Protein AF-A0A527HQF1-F1 (afdb_monomer_lite)

pLDDT: mean 94.33, std 7.12, range [59.53, 98.19]

Sequence (56 aa):
MAFTLSLNTNPLVNRFADPDDLIDAIAYGIGIRDVQLTHEFVNPGWPAATIAKFLR

Structure (mmCIF, N/CA/C/O backbone):
data_AF-A0A527HQF1-F1
#
_entry.id   AF-A0A527HQF1-F1
#
loop_
_atom_site.group_PDB
_atom_site.id
_atom_site.type_symbol
_atom_site.label_atom_id
_atom_site.label_alt_id
_atom_site.label_comp_id
_atom_site.label_asym_id
_atom_site.label_entity_id
_atom_site.label_seq_id
_atom_site.pdbx_PDB_ins_code
_atom_site.Cartn_x
_atom_site.Cartn_y
_atom_site.Cartn_z
_atom_site.occupancy
_atom_site.B_iso_or_equiv
_atom_site.auth_seq_id
_atom_site.auth_comp_id
_atom_site.auth_asym_id
_atom_site.auth_atom_id
_atom_site.pdbx_PDB_model_num
ATOM 1 N N . MET A 1 1 ? -13.280 16.323 19.489 1.00 63.84 1 MET A N 1
ATOM 2 C CA . MET A 1 1 ? -12.156 16.435 18.529 1.00 63.84 1 MET A CA 1
ATOM 3 C C . MET A 1 1 ? -12.334 15.353 17.478 1.00 63.84 1 MET A C 1
ATOM 5 O O . MET A 1 1 ? -12.810 14.285 17.840 1.00 63.84 1 MET A O 1
ATOM 9 N N . ALA A 1 2 ? -11.991 15.618 16.218 1.00 89.31 2 ALA A N 1
ATOM 10 C CA . ALA A 1 2 ? -12.066 14.636 15.135 1.00 89.31 2 ALA A CA 1
ATOM 11 C C . ALA A 1 2 ? -10.647 14.177 14.765 1.00 89.31 2 ALA A C 1
ATOM 13 O O . ALA A 1 2 ? -10.049 14.696 13.828 1.00 89.31 2 ALA A O 1
ATOM 14 N N . PHE A 1 3 ? -10.078 13.271 15.564 1.00 94.38 3 PHE A N 1
ATOM 15 C CA . PHE A 1 3 ? -8.778 12.672 15.261 1.00 94.38 3 PHE A CA 1
ATOM 16 C C . PHE A 1 3 ? -8.923 11.581 14.201 1.00 94.38 3 PHE A C 1
ATOM 18 O O . PHE A 1 3 ? -9.915 10.852 14.190 1.00 94.38 3 PHE A O 1
ATOM 25 N N . THR A 1 4 ? -7.913 11.449 13.345 1.00 96.75 4 THR A N 1
ATOM 26 C CA . THR A 1 4 ? -7.759 10.325 12.418 1.00 96.75 4 THR A CA 1
ATOM 27 C C . THR A 1 4 ? -6.515 9.519 12.783 1.00 96.75 4 THR A C 1
ATOM 29 O O . THR A 1 4 ? -5.591 10.032 13.417 1.00 96.75 4 THR A O 1
ATOM 32 N N . LEU A 1 5 ? -6.510 8.240 12.412 1.00 97.12 5 LEU A N 1
ATOM 33 C CA . LEU A 1 5 ? -5.399 7.316 12.626 1.00 97.12 5 LEU A CA 1
ATOM 34 C C . LEU A 1 5 ? -4.924 6.813 11.265 1.00 97.12 5 LEU A C 1
ATOM 36 O O . LEU A 1 5 ? -5.754 6.429 10.444 1.00 97.12 5 LEU A O 1
ATOM 40 N N . SER A 1 6 ? -3.606 6.792 11.051 1.00 97.88 6 SER A N 1
ATOM 41 C CA . SER A 1 6 ? -3.001 6.269 9.823 1.00 97.88 6 SER A CA 1
ATOM 42 C C . SER A 1 6 ? -1.859 5.293 10.104 1.00 97.88 6 SER A C 1
ATOM 44 O O . SER A 1 6 ? -1.284 5.302 11.195 1.00 97.88 6 SER A O 1
ATOM 46 N N . LEU A 1 7 ? -1.537 4.461 9.111 1.00 97.88 7 LEU A N 1
ATOM 47 C CA . LEU A 1 7 ? -0.422 3.512 9.134 1.00 97.88 7 LEU A CA 1
ATOM 48 C C . LEU A 1 7 ? 0.674 3.930 8.151 1.00 97.88 7 LEU A C 1
ATOM 50 O O . LEU A 1 7 ? 0.413 4.101 6.964 1.00 97.88 7 LEU A O 1
ATOM 54 N N . ASN A 1 8 ? 1.917 4.019 8.619 1.00 98.19 8 ASN A N 1
ATOM 55 C CA . ASN A 1 8 ? 3.085 4.078 7.741 1.00 98.19 8 ASN A CA 1
ATOM 56 C C . ASN A 1 8 ? 3.429 2.669 7.222 1.00 98.19 8 ASN A C 1
ATOM 58 O O . ASN A 1 8 ? 3.456 1.724 8.011 1.00 98.19 8 ASN A O 1
ATOM 62 N N . THR A 1 9 ? 3.712 2.521 5.923 1.00 97.69 9 THR A N 1
ATOM 63 C CA . THR A 1 9 ? 3.927 1.202 5.292 1.00 97.69 9 THR A CA 1
ATOM 64 C C . THR A 1 9 ? 5.348 0.639 5.405 1.00 97.69 9 THR A C 1
ATOM 66 O O . THR A 1 9 ? 5.579 -0.460 4.909 1.00 97.69 9 THR A O 1
ATOM 69 N N . ASN A 1 10 ? 6.292 1.298 6.093 1.00 98.06 10 ASN A N 1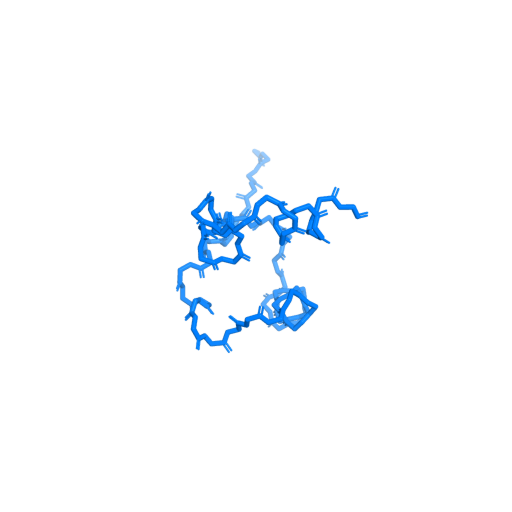
ATOM 70 C CA . ASN A 1 10 ? 7.654 0.778 6.320 1.00 98.06 10 ASN A CA 1
ATOM 71 C C . ASN A 1 10 ? 7.700 -0.687 6.808 1.00 98.06 10 ASN A C 1
ATOM 73 O O . ASN A 1 10 ? 8.466 -1.471 6.249 1.00 98.06 10 ASN A O 1
ATOM 77 N N . PRO A 1 11 ? 6.905 -1.123 7.809 1.00 97.62 11 PRO A N 1
ATOM 78 C CA . PRO A 1 11 ? 6.917 -2.518 8.244 1.00 97.62 11 PRO A CA 1
ATOM 79 C C . PRO A 1 11 ? 6.298 -3.487 7.224 1.00 97.62 11 PRO A C 1
ATOM 81 O O . PRO A 1 11 ? 6.354 -4.692 7.439 1.00 97.62 11 PRO A O 1
ATOM 84 N N . LEU A 1 12 ? 5.710 -3.017 6.126 1.00 97.38 12 LEU A N 1
ATOM 85 C CA . LEU A 1 12 ? 5.124 -3.867 5.084 1.00 97.38 12 LEU A CA 1
ATOM 86 C C . LEU A 1 12 ? 6.062 -4.041 3.879 1.00 97.38 12 LEU A C 1
ATOM 88 O O . LEU A 1 12 ? 5.896 -4.980 3.100 1.00 97.38 12 LEU A O 1
ATOM 92 N N . VAL A 1 13 ? 7.085 -3.190 3.760 1.00 96.56 13 VAL A N 1
ATOM 93 C CA . VAL A 1 13 ? 8.105 -3.262 2.705 1.00 96.56 13 VAL A CA 1
ATOM 94 C C . VAL A 1 13 ? 8.802 -4.627 2.724 1.00 96.56 13 VAL A C 1
ATOM 96 O O . VAL A 1 13 ? 9.134 -5.157 3.787 1.00 96.56 13 VAL A O 1
ATOM 99 N N . ASN A 1 14 ? 9.021 -5.201 1.537 1.00 95.69 14 ASN A N 1
ATOM 100 C CA . ASN A 1 14 ? 9.601 -6.534 1.299 1.00 95.69 14 ASN A CA 1
ATOM 101 C C . ASN A 1 14 ? 8.800 -7.724 1.866 1.00 95.69 14 ASN A C 1
ATOM 103 O O . ASN A 1 14 ? 9.223 -8.866 1.696 1.00 95.69 14 ASN A O 1
ATOM 107 N N . ARG A 1 15 ? 7.663 -7.482 2.531 1.00 96.88 15 ARG A N 1
ATOM 108 C CA . ARG A 1 15 ? 6.704 -8.523 2.943 1.00 96.88 15 ARG A CA 1
ATOM 109 C C . ARG A 1 15 ? 5.528 -8.608 1.975 1.00 96.88 15 ARG A C 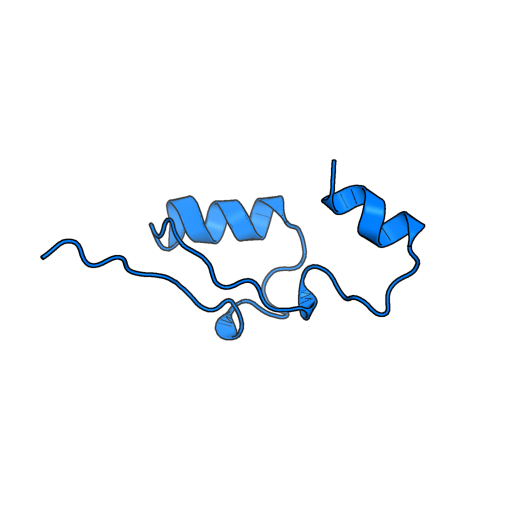1
ATOM 111 O O . ARG A 1 15 ? 5.026 -9.697 1.736 1.00 96.88 15 ARG A O 1
ATOM 118 N N . PHE A 1 16 ? 5.151 -7.467 1.405 1.00 96.88 16 PHE A N 1
ATOM 119 C CA . PHE A 1 16 ? 4.159 -7.329 0.346 1.00 96.88 16 PHE A CA 1
ATOM 120 C C . PHE A 1 16 ? 4.801 -6.617 -0.846 1.00 96.88 16 PHE A C 1
ATOM 122 O O . PHE A 1 16 ? 5.652 -5.743 -0.664 1.00 96.88 16 PHE A O 1
ATOM 129 N N . ALA A 1 17 ? 4.409 -7.011 -2.054 1.00 90.50 17 ALA A N 1
ATOM 130 C CA . ALA A 1 17 ? 4.898 -6.424 -3.303 1.00 90.50 17 ALA A CA 1
ATOM 131 C C . ALA A 1 17 ? 3.770 -6.227 -4.321 1.00 90.50 17 ALA A C 1
ATOM 133 O O . ALA A 1 17 ? 3.811 -5.267 -5.087 1.00 90.50 17 ALA A O 1
ATOM 134 N N . ASP A 1 18 ? 2.768 -7.108 -4.307 1.00 93.94 18 ASP A N 1
ATOM 135 C CA . ASP A 1 18 ? 1.544 -6.922 -5.072 1.00 93.94 18 ASP A CA 1
ATOM 136 C C . ASP A 1 18 ? 0.623 -5.888 -4.381 1.00 93.94 18 ASP A C 1
ATOM 138 O O . ASP A 1 18 ? 0.454 -5.953 -3.155 1.00 93.94 18 ASP A O 1
ATOM 142 N N . PRO A 1 19 ? 0.069 -4.900 -5.114 1.00 93.38 19 PRO A N 1
ATOM 143 C CA . PRO A 1 19 ? -0.822 -3.896 -4.540 1.00 93.38 19 PRO A CA 1
ATOM 144 C C . PRO A 1 19 ? -2.101 -4.474 -3.943 1.00 93.38 19 PRO A C 1
ATOM 146 O O . PRO A 1 19 ? -2.525 -3.990 -2.894 1.00 93.38 19 PRO A O 1
ATOM 149 N N . ASP A 1 20 ? -2.704 -5.481 -4.577 1.00 95.19 20 ASP A N 1
ATOM 150 C CA . ASP A 1 20 ? -3.973 -6.044 -4.116 1.00 95.19 20 ASP A CA 1
ATOM 151 C C . ASP A 1 20 ? -3.747 -6.776 -2.787 1.00 95.19 20 ASP A C 1
ATOM 153 O O . ASP A 1 20 ? -4.442 -6.505 -1.807 1.00 95.19 20 ASP A O 1
ATOM 157 N N . ASP A 1 21 ? -2.672 -7.569 -2.695 1.00 97.19 21 ASP A N 1
ATOM 158 C CA . ASP A 1 21 ? -2.271 -8.238 -1.449 1.00 97.19 21 ASP A CA 1
ATOM 159 C C . ASP A 1 21 ? -1.987 -7.235 -0.312 1.00 97.19 21 ASP A C 1
ATOM 161 O O . ASP A 1 21 ? -2.359 -7.461 0.845 1.00 97.19 21 ASP A O 1
ATOM 165 N N . LEU A 1 22 ? -1.315 -6.116 -0.620 1.00 96.94 22 LEU A N 1
ATOM 166 C CA . LEU A 1 22 ? -1.030 -5.061 0.357 1.00 96.94 22 LEU A CA 1
ATOM 167 C C . LEU A 1 22 ? -2.323 -4.427 0.880 1.00 96.94 22 LEU A C 1
ATOM 169 O O . LEU A 1 22 ? -2.474 -4.241 2.092 1.00 96.94 22 LEU A O 1
ATOM 173 N N . ILE A 1 23 ? -3.233 -4.060 -0.023 1.00 96.75 23 ILE A N 1
ATOM 174 C CA . ILE A 1 23 ? -4.481 -3.385 0.333 1.00 96.75 23 ILE A CA 1
ATOM 175 C C . ILE A 1 23 ? -5.403 -4.329 1.102 1.00 96.75 23 ILE A C 1
ATOM 177 O O . ILE A 1 23 ? -5.959 -3.908 2.117 1.00 96.75 23 ILE A O 1
ATOM 181 N N . ASP A 1 24 ? -5.497 -5.601 0.718 1.00 98.06 24 ASP A 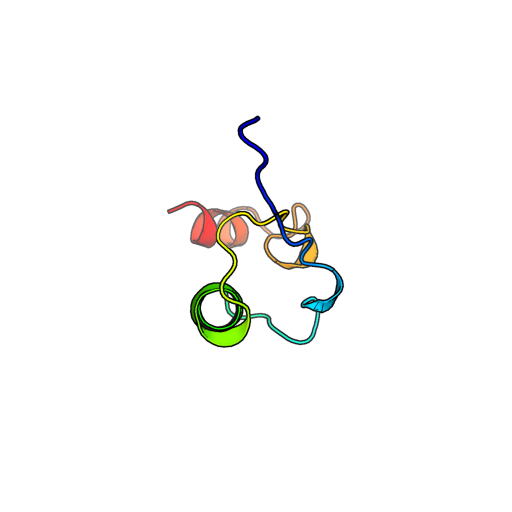N 1
ATOM 182 C CA . ASP A 1 24 ? -6.287 -6.597 1.446 1.00 98.06 24 ASP A CA 1
ATOM 183 C C . ASP A 1 24 ? -5.749 -6.825 2.864 1.00 98.06 24 ASP A C 1
ATOM 185 O O . ASP A 1 24 ? -6.518 -6.854 3.833 1.00 98.06 24 ASP A O 1
ATOM 189 N N . ALA A 1 25 ? -4.425 -6.903 3.029 1.00 97.94 25 ALA A N 1
ATOM 190 C CA . ALA A 1 25 ? -3.808 -7.013 4.348 1.00 97.94 25 ALA A CA 1
ATOM 191 C C . 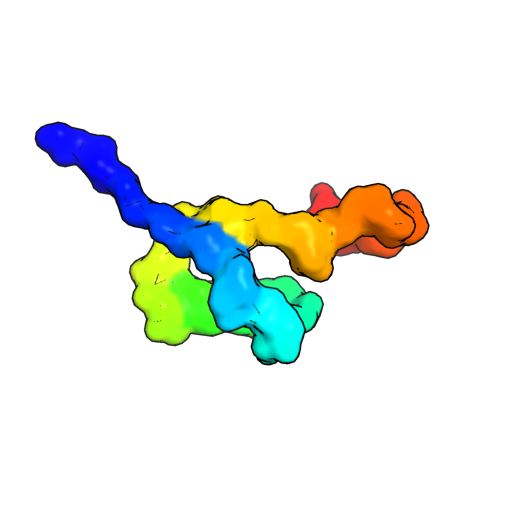ALA A 1 25 ? -4.092 -5.780 5.225 1.00 97.94 25 ALA A C 1
ATOM 193 O O . ALA A 1 25 ? -4.386 -5.918 6.416 1.00 97.94 25 ALA A O 1
ATOM 194 N N . ILE A 1 26 ? -4.044 -4.573 4.653 1.00 97.88 26 ILE A N 1
ATOM 195 C CA . ILE A 1 26 ? -4.349 -3.325 5.368 1.00 97.88 26 ILE A CA 1
ATOM 196 C C . ILE A 1 26 ? -5.836 -3.255 5.739 1.00 97.88 26 ILE A C 1
ATOM 198 O O . ILE A 1 26 ? -6.168 -2.956 6.890 1.00 97.88 26 ILE A O 1
ATOM 202 N N . ALA A 1 27 ? -6.725 -3.547 4.791 1.00 97.94 27 ALA A N 1
ATOM 203 C CA . ALA A 1 27 ? -8.166 -3.405 4.954 1.00 97.94 27 ALA A CA 1
ATOM 204 C C . ALA A 1 27 ? -8.753 -4.464 5.894 1.00 97.94 27 ALA A C 1
ATOM 206 O O . ALA A 1 27 ? -9.495 -4.120 6.815 1.00 97.94 27 ALA A O 1
ATOM 207 N N . TYR A 1 28 ? -8.408 -5.737 5.692 1.00 97.62 28 TYR A N 1
ATOM 208 C CA . TYR A 1 28 ? -9.031 -6.855 6.405 1.00 97.62 28 TYR A CA 1
ATOM 209 C C . TYR A 1 28 ? -8.154 -7.431 7.518 1.00 97.62 28 TYR A C 1
ATOM 211 O O . TYR A 1 28 ? -8.683 -7.926 8.511 1.00 97.62 28 TYR A O 1
ATOM 219 N N . GLY A 1 29 ? -6.827 -7.361 7.382 1.00 97.25 29 GLY A N 1
ATOM 220 C CA . GLY A 1 29 ? -5.896 -7.837 8.408 1.00 97.25 29 GLY A CA 1
ATOM 221 C C . GLY A 1 29 ? -5.670 -6.820 9.527 1.00 97.25 29 GLY A C 1
ATOM 222 O O . GLY A 1 29 ? -5.720 -7.171 10.705 1.00 97.25 29 GLY A O 1
ATOM 223 N N . ILE A 1 30 ? -5.424 -5.558 9.163 1.00 96.81 30 ILE A N 1
ATOM 224 C CA . ILE A 1 30 ? -5.114 -4.480 10.118 1.00 96.81 30 ILE A CA 1
ATOM 225 C C . ILE A 1 30 ? -6.366 -3.666 10.476 1.00 96.81 30 ILE A C 1
ATOM 227 O O . ILE A 1 30 ? -6.516 -3.251 11.625 1.00 96.81 30 ILE A O 1
ATOM 231 N N . GLY A 1 31 ? -7.271 -3.439 9.521 1.00 97.31 31 GLY A N 1
ATOM 232 C CA . GLY A 1 31 ? -8.505 -2.684 9.747 1.00 97.31 31 GLY A CA 1
ATOM 233 C C . GLY A 1 31 ? -8.296 -1.171 9.830 1.00 97.31 31 GLY A C 1
ATOM 234 O O . GLY A 1 31 ? -8.981 -0.496 10.601 1.00 97.31 31 GLY A O 1
ATOM 235 N N . ILE A 1 32 ? -7.343 -0.624 9.065 1.00 97.38 32 ILE A N 1
ATOM 236 C CA . ILE A 1 32 ? -7.057 0.817 9.027 1.00 97.38 32 ILE A CA 1
ATOM 237 C C . ILE A 1 32 ? -7.365 1.418 7.656 1.00 97.38 32 ILE A C 1
ATOM 239 O O . ILE A 1 32 ? -7.131 0.800 6.623 1.00 97.38 32 ILE A O 1
ATOM 243 N N . ARG A 1 33 ? -7.899 2.643 7.658 1.00 97.19 33 ARG A N 1
ATOM 244 C CA . ARG A 1 33 ? -8.304 3.349 6.435 1.00 97.19 33 ARG A CA 1
ATOM 245 C C . ARG A 1 33 ? -7.189 4.213 5.856 1.00 97.19 33 ARG A C 1
ATOM 247 O O . ARG A 1 33 ? -6.941 4.168 4.658 1.00 97.19 33 ARG A O 1
ATOM 254 N N . ASP A 1 34 ? -6.567 5.042 6.691 1.00 98.06 34 ASP A N 1
ATOM 255 C CA . ASP A 1 34 ? -5.605 6.034 6.218 1.00 98.06 34 ASP A CA 1
ATOM 256 C C . ASP A 1 34 ? -4.200 5.424 6.208 1.00 98.06 34 ASP A C 1
ATOM 258 O O . ASP A 1 34 ? -3.762 4.803 7.180 1.00 98.06 34 ASP A O 1
ATOM 262 N N . VAL A 1 35 ? -3.475 5.611 5.109 1.00 97.56 35 VAL A N 1
ATOM 263 C CA . VAL A 1 35 ? -2.155 5.010 4.904 1.00 97.56 35 VAL A CA 1
ATOM 264 C C . VAL A 1 35 ? -1.177 6.078 4.436 1.00 97.56 35 VAL A C 1
ATOM 266 O O . VAL A 1 35 ? -1.473 6.870 3.543 1.00 97.56 35 VAL A O 1
ATOM 269 N N . GLN A 1 36 ? 0.012 6.081 5.027 1.00 98.19 36 GLN A N 1
ATOM 270 C CA . GLN A 1 36 ? 1.168 6.811 4.534 1.00 98.19 36 GLN A CA 1
ATOM 271 C C . GLN A 1 36 ? 2.038 5.839 3.731 1.00 98.19 36 GLN A C 1
ATOM 273 O O . GLN A 1 36 ? 2.859 5.111 4.296 1.00 98.19 36 GLN A O 1
ATOM 278 N N . LEU A 1 37 ? 1.810 5.820 2.415 1.00 97.00 37 LEU A N 1
ATOM 279 C CA . LEU A 1 37 ? 2.492 4.931 1.478 1.00 97.00 37 LEU A CA 1
ATOM 280 C C . LEU A 1 37 ? 3.953 5.349 1.288 1.00 97.00 37 LEU A C 1
ATOM 282 O O . LEU A 1 37 ? 4.258 6.517 1.040 1.00 97.00 37 LEU A O 1
ATOM 286 N N . THR A 1 38 ? 4.851 4.379 1.386 1.00 97.31 38 THR A N 1
ATOM 287 C CA . THR A 1 38 ? 6.286 4.574 1.203 1.00 97.31 38 THR A CA 1
ATOM 288 C C . THR A 1 38 ? 6.687 4.280 -0.243 1.00 97.31 38 THR A C 1
ATOM 290 O O . THR A 1 38 ? 6.038 3.516 -0.960 1.00 97.31 38 THR A O 1
ATOM 293 N N . HIS A 1 39 ? 7.753 4.937 -0.696 1.00 95.25 39 HIS A N 1
ATOM 294 C CA . HIS A 1 39 ? 8.181 4.943 -2.096 1.00 95.25 39 HIS A CA 1
ATOM 295 C C . HIS A 1 39 ? 8.561 3.570 -2.671 1.00 95.25 39 HIS A C 1
ATOM 297 O O . HIS A 1 39 ? 8.657 3.425 -3.880 1.00 95.25 39 HIS A O 1
ATOM 303 N N . GLU A 1 40 ? 8.781 2.551 -1.847 1.00 95.62 40 GLU A N 1
ATOM 304 C CA . GLU A 1 40 ? 9.139 1.207 -2.296 1.00 95.62 40 GLU A CA 1
ATOM 305 C C . GLU A 1 40 ? 8.007 0.528 -3.078 1.00 95.62 40 GLU A C 1
ATOM 307 O O . GLU A 1 40 ? 8.286 -0.290 -3.952 1.00 95.62 40 GLU A O 1
ATOM 312 N N . PHE A 1 41 ? 6.749 0.895 -2.808 1.00 94.06 41 PHE A N 1
ATOM 313 C CA . PHE A 1 41 ? 5.579 0.332 -3.491 1.00 94.06 41 PHE A CA 1
ATOM 314 C C . PHE A 1 41 ? 5.327 0.959 -4.868 1.00 94.06 41 PHE A C 1
ATOM 316 O O . PHE A 1 41 ? 4.855 0.282 -5.776 1.00 94.06 41 PHE A O 1
ATOM 323 N N . VAL A 1 42 ? 5.686 2.234 -5.051 1.00 93.88 42 VAL A N 1
ATOM 324 C CA . VAL A 1 42 ? 5.722 2.906 -6.359 1.00 93.88 42 VAL A CA 1
ATOM 325 C C . VAL A 1 42 ? 6.982 3.760 -6.418 1.00 93.88 42 VAL A C 1
ATOM 327 O O . VAL A 1 42 ? 6.984 4.921 -6.005 1.00 93.88 42 VAL A O 1
ATOM 330 N N . ASN A 1 43 ? 8.074 3.170 -6.906 1.00 94.50 43 ASN A N 1
ATOM 331 C CA . ASN A 1 43 ? 9.379 3.817 -6.850 1.00 94.50 43 ASN A CA 1
ATOM 332 C C . ASN A 1 43 ? 9.522 4.884 -7.948 1.00 94.50 43 ASN A C 1
ATOM 334 O O . ASN A 1 43 ? 9.441 4.548 -9.133 1.00 94.50 43 ASN A O 1
ATOM 338 N N . PRO A 1 44 ? 9.820 6.151 -7.596 1.00 94.38 44 PRO A N 1
ATOM 339 C CA . PRO A 1 44 ? 10.050 7.212 -8.578 1.00 94.38 44 PRO A CA 1
ATOM 340 C C . PRO A 1 44 ? 11.217 6.945 -9.543 1.00 94.38 44 PRO A C 1
ATOM 342 O O . PRO A 1 44 ? 11.283 7.563 -10.601 1.00 94.38 44 PRO A O 1
ATOM 345 N N . GLY A 1 45 ? 12.140 6.044 -9.193 1.00 96.00 45 GLY A N 1
ATOM 346 C CA . GLY A 1 45 ? 13.262 5.633 -10.040 1.00 96.00 45 GLY A CA 1
ATOM 347 C C . GLY A 1 45 ? 12.927 4.564 -11.089 1.00 96.00 45 GLY A C 1
ATOM 348 O O . GLY A 1 45 ? 13.798 4.207 -11.882 1.00 96.00 45 GLY A O 1
ATOM 349 N N . TRP A 1 46 ? 11.706 4.018 -11.108 1.00 96.25 46 TRP A N 1
ATOM 350 C CA . TRP A 1 46 ? 11.289 3.042 -12.121 1.00 96.25 46 TRP A CA 1
ATOM 351 C C . TRP A 1 46 ? 11.024 3.689 -13.491 1.00 96.25 46 TRP A C 1
ATOM 353 O O . TRP A 1 46 ? 10.769 4.891 -13.581 1.00 96.25 46 TRP A O 1
ATOM 363 N N . PRO A 1 47 ? 11.017 2.901 -14.588 1.00 97.44 47 PRO A N 1
ATOM 364 C CA . PRO A 1 47 ? 10.578 3.397 -15.888 1.00 97.44 47 PRO A CA 1
ATOM 365 C C . PRO A 1 47 ? 9.168 4.000 -15.818 1.00 97.44 47 PRO A C 1
ATOM 367 O O . PRO A 1 47 ? 8.260 3.406 -15.235 1.00 97.44 47 PRO A O 1
ATOM 370 N N . ALA A 1 48 ? 8.953 5.138 -16.485 1.00 95.44 48 ALA A N 1
ATOM 371 C CA . ALA A 1 48 ? 7.672 5.852 -16.463 1.00 95.44 48 ALA A CA 1
ATOM 372 C C . ALA A 1 48 ? 6.483 4.975 -16.898 1.00 95.44 48 ALA A C 1
ATOM 374 O O . ALA A 1 48 ? 5.402 5.059 -16.322 1.00 95.44 48 ALA A O 1
ATOM 375 N N . ALA A 1 49 ? 6.696 4.083 -17.873 1.00 95.06 49 ALA A N 1
ATOM 376 C CA . ALA A 1 49 ? 5.680 3.134 -18.325 1.00 95.06 49 ALA A CA 1
ATOM 377 C C . ALA A 1 49 ? 5.274 2.122 -17.239 1.00 95.06 49 ALA A C 1
ATOM 379 O O . ALA A 1 49 ? 4.145 1.644 -17.253 1.00 95.06 49 ALA A O 1
ATOM 380 N N . THR A 1 50 ? 6.172 1.796 -16.305 1.00 93.56 50 THR A N 1
ATOM 381 C CA . THR A 1 50 ? 5.872 0.941 -15.151 1.00 93.56 50 THR A CA 1
ATOM 382 C C . THR A 1 50 ? 5.064 1.712 -14.115 1.00 93.56 50 THR A C 1
ATOM 384 O O . THR A 1 50 ? 4.025 1.223 -13.690 1.00 93.56 50 THR A O 1
ATOM 387 N N . ILE A 1 51 ? 5.478 2.938 -13.774 1.00 94.00 51 ILE A N 1
ATOM 388 C CA . ILE A 1 51 ? 4.760 3.801 -12.818 1.00 94.00 51 ILE A CA 1
ATOM 389 C C . ILE A 1 51 ? 3.330 4.083 -13.305 1.00 94.00 51 ILE A C 1
ATOM 391 O O . ILE A 1 51 ? 2.382 3.997 -12.531 1.00 94.00 51 ILE A O 1
ATOM 395 N N . ALA A 1 52 ? 3.153 4.347 -14.604 1.00 92.75 52 ALA A N 1
ATOM 396 C CA . ALA A 1 52 ? 1.849 4.638 -15.201 1.00 92.75 52 ALA A CA 1
ATOM 397 C C . ALA A 1 52 ? 0.816 3.507 -15.044 1.00 92.75 52 ALA A C 1
ATOM 399 O O . ALA A 1 52 ? -0.380 3.777 -15.137 1.00 92.75 52 ALA A O 1
ATOM 400 N N . LYS A 1 53 ? 1.251 2.264 -14.792 1.00 90.69 53 LYS A N 1
ATOM 401 C CA . LYS A 1 53 ? 0.347 1.134 -14.522 1.00 90.69 53 LYS A CA 1
ATOM 402 C C . LYS A 1 53 ? -0.348 1.232 -13.162 1.00 90.69 53 LYS A C 1
ATOM 404 O O . LYS A 1 53 ? -1.381 0.606 -13.001 1.00 90.69 53 LYS A O 1
ATOM 409 N N . PHE A 1 54 ? 0.197 2.009 -12.225 1.00 86.31 54 PHE A N 1
ATOM 410 C CA . PHE A 1 54 ? -0.341 2.185 -10.869 1.00 86.31 54 PHE A CA 1
ATOM 411 C C . PHE A 1 54 ? -1.144 3.487 -10.697 1.00 86.31 54 PHE A C 1
ATOM 413 O O . PHE A 1 54 ? -1.666 3.752 -9.620 1.00 86.31 54 PHE A O 1
ATOM 420 N N . LEU A 1 55 ? -1.209 4.332 -11.732 1.00 78.44 55 LEU A N 1
ATOM 421 C CA . LEU A 1 55 ? -1.912 5.625 -11.712 1.00 78.44 55 LEU A C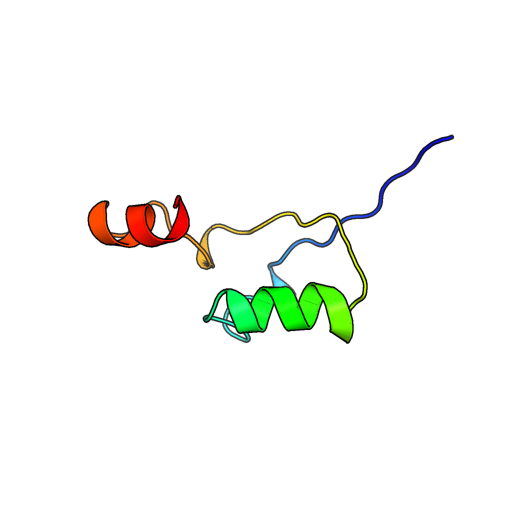A 1
ATOM 422 C C . LEU A 1 55 ? -3.293 5.580 -12.393 1.00 78.44 55 LEU A C 1
ATOM 424 O O . LEU A 1 55 ? -3.951 6.616 -12.489 1.00 78.44 55 LEU A O 1
ATOM 428 N N . ARG A 1 56 ? -3.698 4.424 -12.925 1.00 59.53 56 ARG A N 1
ATOM 429 C CA . ARG A 1 56 ? -4.947 4.209 -13.671 1.00 59.53 56 ARG A CA 1
ATOM 430 C C . ARG A 1 56 ? -5.805 3.169 -12.983 1.00 59.53 56 ARG A C 1
ATOM 432 O O . ARG A 1 56 ? -7.037 3.309 -13.120 1.00 59.53 56 ARG A O 1
#

Foldseek 3Di:
DDDADEEECVVVPPVDADPVVVVCCVCPVVNHDHYDYDCSNPPPPDDPVVNVVVVD

Secondary structu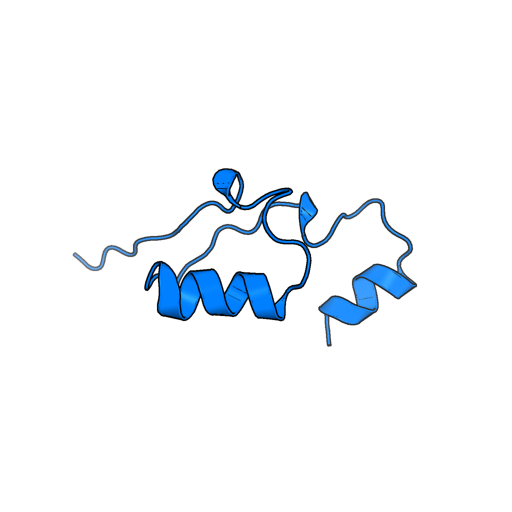re (DSSP, 8-state):
-----EEESGGGBTTB-SHHHHHHIIIIII---EEE--TTTS-TTS-HHHHGGG--

Radius of gyration: 12.81 Å; chains: 1; bounding box: 25×25×37 Å